Protein AF-A0A1Y3U2X1-F1 (afdb_monomer)

Organism: NCBI:txid160404

Radius of gyration: 13.12 Å; Cα contacts (8 Å, |Δi|>4): 132; chains: 1; bounding box: 32×24×35 Å

InterPro domains:
  IPR045504 Domain of unknown function DUF6487 [PF20097] (6-79)

Solvent-accessible surface area (backbone atoms only — not comparable to full-atom values): 5063 Å² total; per-residue (Å²): 131,88,76,52,59,32,93,87,74,66,44,65,41,49,56,26,29,44,43,73,66,83,39,31,30,39,38,43,67,94,50,63,82,59,93,53,99,41,73,71,40,35,56,71,33,66,38,47,81,47,89,80,68,82,74,68,82,98,78,84,85,62,54,63,27,31,34,24,77,89,78,73,42,78,48,67,83,75,84,132

Foldseek 3Di:
DPFDADPVPRHGKFKFWFDAAQFTKTAGPPFDDFPDDDPVSCVVRVIGGDDDHDHDDDDDDTFMWIADPVVRDIDTDDDD

Structure (mmCIF, N/CA/C/O backbone):
data_AF-A0A1Y3U2X1-F1
#
_entry.id   AF-A0A1Y3U2X1-F1
#
loop_
_atom_site.group_PDB
_atom_site.id
_atom_site.type_symbol
_atom_site.label_atom_id
_atom_site.label_alt_id
_atom_site.label_comp_id
_atom_site.label_asym_id
_atom_site.label_entity_id
_atom_site.label_seq_id
_atom_site.pdbx_PDB_ins_code
_atom_site.Cartn_x
_atom_site.Cartn_y
_atom_site.Cartn_z
_atom_site.occupancy
_atom_site.B_iso_or_equiv
_atom_site.auth_seq_id
_atom_site.auth_comp_id
_atom_site.auth_asym_id
_atom_site.auth_atom_id
_atom_site.pdbx_PDB_model_num
ATOM 1 N N . MET A 1 1 ? -14.938 15.684 5.017 1.00 41.47 1 MET A N 1
ATOM 2 C CA . MET A 1 1 ? -14.283 14.446 4.542 1.00 41.47 1 MET A CA 1
ATOM 3 C C . MET A 1 1 ? -14.312 13.451 5.688 1.00 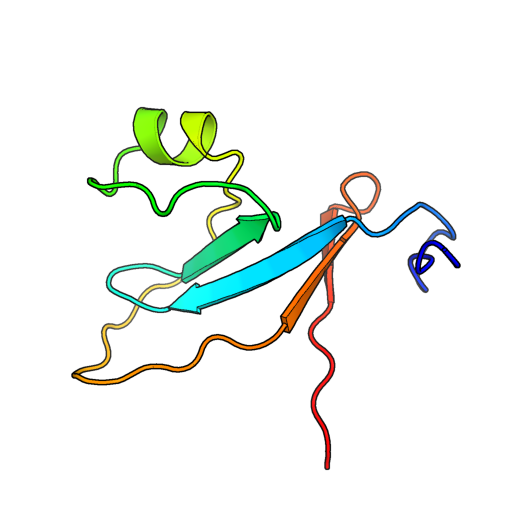41.47 1 MET A C 1
ATOM 5 O O . MET A 1 1 ? -13.789 13.776 6.745 1.00 41.47 1 MET A O 1
ATOM 9 N N . CYS A 1 2 ? -14.985 12.310 5.542 1.00 46.22 2 CYS A N 1
ATOM 10 C CA . CYS A 1 2 ? -14.950 11.259 6.559 1.00 46.22 2 CYS A CA 1
ATOM 11 C C . CYS A 1 2 ? -13.557 10.622 6.520 1.00 46.22 2 CYS A C 1
ATOM 13 O O . CYS A 1 2 ? -13.222 9.959 5.544 1.00 46.22 2 CYS A O 1
ATOM 15 N N . ALA A 1 3 ? -12.725 10.891 7.525 1.00 60.69 3 ALA A N 1
ATOM 16 C CA . ALA A 1 3 ? -11.447 10.208 7.669 1.00 60.69 3 ALA A CA 1
ATOM 17 C C . ALA A 1 3 ? -11.726 8.716 7.891 1.00 60.69 3 ALA A C 1
ATOM 19 O O . ALA A 1 3 ? -12.407 8.358 8.856 1.00 60.69 3 ALA A O 1
ATOM 20 N N . GLU A 1 4 ? -11.242 7.856 6.994 1.00 81.94 4 GLU A N 1
ATOM 21 C CA . GLU A 1 4 ? -11.355 6.412 7.181 1.00 81.94 4 GLU A CA 1
ATOM 22 C C . GLU A 1 4 ? -10.622 6.012 8.473 1.00 81.94 4 GLU A C 1
ATOM 24 O O . GLU A 1 4 ? -9.534 6.513 8.779 1.00 81.94 4 GLU A O 1
ATOM 29 N N . LYS A 1 5 ? -11.246 5.149 9.279 1.00 93.38 5 LYS A N 1
ATOM 30 C CA . LYS A 1 5 ? -10.707 4.710 10.571 1.00 93.38 5 LYS A CA 1
ATOM 31 C C . LYS A 1 5 ? -10.151 3.298 10.461 1.00 93.38 5 LYS A C 1
ATOM 33 O O . LYS A 1 5 ? -10.727 2.432 9.811 1.00 93.38 5 LYS A O 1
ATOM 38 N N . CYS A 1 6 ? -9.029 3.062 11.129 1.00 93.81 6 CYS A N 1
ATOM 39 C CA . CYS A 1 6 ? -8.377 1.768 11.189 1.00 93.81 6 CYS A CA 1
ATOM 40 C C . CYS A 1 6 ? -9.290 0.766 11.912 1.00 93.81 6 CYS A C 1
ATOM 42 O O . CYS A 1 6 ? -9.596 0.983 13.086 1.00 93.81 6 CYS A O 1
ATOM 44 N N . PRO A 1 7 ? -9.667 -0.361 11.287 1.00 93.00 7 PRO A N 1
ATOM 45 C CA . PRO A 1 7 ? -10.562 -1.343 11.897 1.00 93.00 7 PRO A CA 1
ATOM 46 C C . PRO A 1 7 ? -9.925 -2.074 13.088 1.00 93.00 7 PRO A C 1
ATOM 48 O O . PRO A 1 7 ? -10.631 -2.691 13.874 1.00 93.00 7 PRO A O 1
ATOM 51 N N . TYR A 1 8 ? -8.599 -1.999 13.241 1.00 93.38 8 TYR A N 1
ATOM 52 C CA . TYR A 1 8 ? -7.873 -2.669 14.323 1.00 93.38 8 TYR A CA 1
ATOM 53 C C . TYR A 1 8 ? -7.742 -1.820 15.589 1.00 93.38 8 TYR A C 1
ATOM 55 O O . TYR A 1 8 ? -7.632 -2.367 16.680 1.00 93.38 8 TYR A O 1
ATOM 63 N N . CYS A 1 9 ? -7.688 -0.492 15.458 1.00 95.69 9 CYS A N 1
ATOM 64 C CA . CYS A 1 9 ? -7.374 0.384 16.591 1.00 95.69 9 CYS A CA 1
ATOM 65 C C . CYS A 1 9 ? -8.090 1.737 16.585 1.00 95.69 9 CYS A C 1
ATOM 67 O O . CYS A 1 9 ? -7.790 2.585 17.418 1.00 95.69 9 CYS A O 1
ATOM 69 N N . GLY A 1 10 ? -9.001 1.983 15.639 1.00 94.44 10 GLY A N 1
ATOM 70 C CA . GLY A 1 10 ? -9.785 3.221 15.551 1.00 94.44 10 GLY A CA 1
ATOM 71 C C . GLY A 1 10 ? -8.992 4.475 15.160 1.00 94.44 10 GLY A C 1
ATOM 72 O O . GLY A 1 10 ? -9.582 5.542 15.010 1.00 94.44 10 GLY A O 1
ATOM 73 N N . GLY A 1 11 ? -7.671 4.369 14.978 1.00 93.19 11 GLY A N 1
ATOM 74 C CA . GLY A 1 11 ? -6.814 5.466 14.525 1.00 93.19 11 GLY A CA 1
ATOM 75 C C . GLY A 1 11 ? -7.113 5.904 13.090 1.00 93.19 11 GLY A C 1
ATOM 76 O O . GLY A 1 11 ? -7.800 5.210 12.347 1.00 93.19 11 GLY A O 1
ATOM 77 N N . GLU A 1 12 ? -6.588 7.053 12.680 1.00 94.06 12 GLU A N 1
ATOM 78 C CA . GLU A 1 12 ? -6.782 7.554 11.315 1.00 94.06 12 GLU A CA 1
ATOM 79 C C . GLU A 1 12 ? -5.991 6.747 10.286 1.00 94.06 12 GLU A C 1
ATOM 81 O O . GLU A 1 12 ? -4.874 6.285 10.552 1.00 94.06 12 GLU A O 1
ATOM 86 N N . LEU A 1 13 ? -6.598 6.572 9.112 1.00 94.25 13 LEU A N 1
ATOM 87 C CA . LEU A 1 13 ? -5.958 5.983 7.949 1.00 94.25 13 LEU A CA 1
ATOM 88 C C . LEU A 1 13 ? -5.455 7.076 7.007 1.00 94.25 13 LEU A C 1
ATOM 90 O O . LEU A 1 13 ? -6.193 7.979 6.617 1.00 94.25 13 LEU A O 1
ATOM 94 N N . GLU A 1 14 ? -4.191 6.956 6.614 1.00 94.88 14 GLU A N 1
ATOM 95 C CA . GLU A 1 14 ? -3.603 7.758 5.545 1.00 94.88 14 GLU A CA 1
ATOM 96 C C . GLU A 1 14 ? -3.792 7.026 4.217 1.00 94.88 14 GLU A C 1
ATOM 98 O O . GLU A 1 14 ? -3.415 5.859 4.086 1.00 94.88 14 GLU A O 1
ATOM 103 N N . LYS A 1 15 ? -4.374 7.715 3.236 1.00 94.88 15 LYS A N 1
ATOM 104 C CA . LYS A 1 15 ? -4.598 7.183 1.893 1.00 94.88 15 LYS A CA 1
ATOM 105 C C . LYS A 1 15 ? -3.328 7.257 1.045 1.00 94.88 15 LYS A C 1
ATOM 107 O O . LYS A 1 15 ? -2.540 8.195 1.159 1.00 94.88 15 LYS A O 1
ATOM 112 N N . GLY A 1 16 ? -3.157 6.277 0.171 1.00 94.12 16 GLY A N 1
ATOM 113 C CA . GLY A 1 16 ? -2.099 6.235 -0.821 1.00 94.12 16 GLY A CA 1
ATOM 114 C C . GLY A 1 16 ? -2.279 5.071 -1.786 1.00 94.12 16 GLY A C 1
ATOM 115 O O . GLY A 1 16 ? -3.396 4.622 -2.060 1.00 94.12 16 GLY A O 1
ATOM 116 N N . LYS A 1 17 ? -1.162 4.566 -2.301 1.00 93.12 17 LYS A N 1
ATOM 117 C CA . LYS A 1 17 ? -1.125 3.468 -3.272 1.00 93.12 17 LYS A CA 1
ATOM 118 C C . LYS A 1 17 ? -0.086 2.433 -2.880 1.00 93.12 17 LYS A C 1
ATOM 120 O O . LYS A 1 17 ? 0.970 2.788 -2.354 1.00 93.12 17 LYS A O 1
ATOM 125 N N . LEU A 1 18 ? -0.364 1.166 -3.177 1.00 91.62 18 LEU A N 1
ATOM 126 C CA . LEU A 1 18 ? 0.655 0.119 -3.153 1.00 91.62 18 LEU A CA 1
ATOM 127 C C . LEU A 1 18 ? 1.350 0.067 -4.518 1.00 91.62 18 LEU A C 1
ATOM 129 O O . LEU A 1 18 ? 0.708 -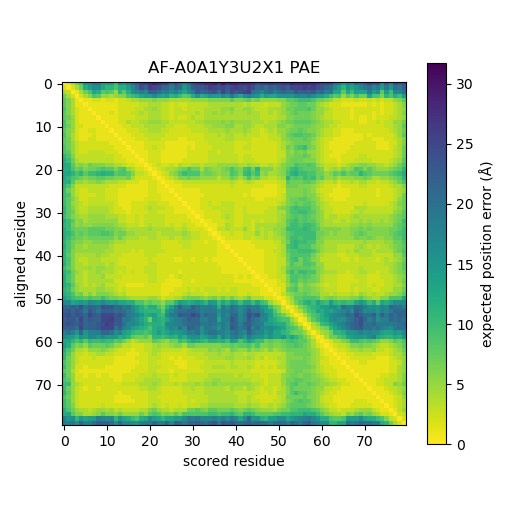0.170 -5.537 1.00 91.62 18 LEU A O 1
ATOM 133 N N . ILE A 1 19 ? 2.663 0.266 -4.527 1.00 88.75 19 ILE A N 1
ATOM 134 C CA . ILE A 1 19 ? 3.502 0.261 -5.719 1.00 88.75 19 ILE A CA 1
ATOM 135 C C . ILE A 1 19 ? 4.330 -1.023 -5.759 1.00 88.75 19 ILE A C 1
ATOM 137 O O . ILE A 1 19 ? 5.044 -1.320 -4.802 1.00 88.75 19 ILE A O 1
ATOM 141 N N . SER A 1 20 ? 4.268 -1.733 -6.887 1.00 82.00 20 SER A N 1
ATOM 142 C CA . SER A 1 20 ? 5.021 -2.967 -7.152 1.00 82.00 20 SER A CA 1
ATOM 143 C C . SER A 1 20 ? 5.773 -2.851 -8.481 1.00 82.00 20 SER A C 1
ATOM 145 O O . SER A 1 20 ? 5.322 -3.345 -9.512 1.00 82.00 20 SER A O 1
ATOM 147 N N . ARG A 1 21 ? 6.898 -2.122 -8.487 1.00 76.31 21 ARG A N 1
ATOM 148 C CA . ARG A 1 21 ? 7.757 -1.932 -9.675 1.00 76.31 21 ARG A CA 1
ATOM 149 C C . ARG A 1 21 ? 9.223 -1.814 -9.253 1.00 76.31 21 ARG A C 1
ATOM 151 O O . ARG A 1 21 ? 9.650 -0.745 -8.829 1.00 76.31 21 ARG A O 1
ATOM 158 N N . GLY A 1 22 ? 9.975 -2.912 -9.371 1.00 72.12 22 GLY A N 1
ATOM 159 C CA . GLY A 1 22 ? 11.368 -2.999 -8.896 1.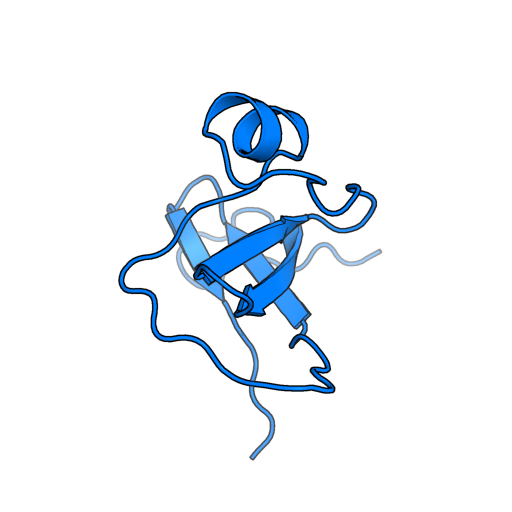00 72.12 22 GLY A CA 1
ATOM 160 C C . GLY A 1 22 ? 11.509 -2.972 -7.367 1.00 72.12 22 GLY A C 1
ATOM 161 O O . GLY A 1 22 ? 12.559 -2.600 -6.858 1.00 72.12 22 GLY A O 1
ATOM 162 N N . GLY A 1 23 ? 10.417 -3.264 -6.655 1.00 78.81 23 GLY A N 1
ATOM 163 C CA . GLY A 1 23 ? 10.271 -3.152 -5.206 1.00 78.81 23 GLY A CA 1
ATOM 164 C C . GLY A 1 23 ? 8.793 -3.063 -4.819 1.00 78.81 23 GLY A C 1
ATOM 165 O O . GLY A 1 23 ? 7.974 -2.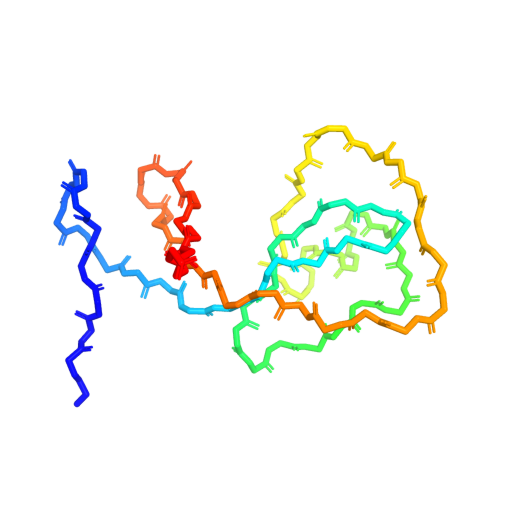652 -5.644 1.00 78.81 23 GLY A O 1
ATOM 166 N N . ASN A 1 24 ? 8.457 -3.420 -3.577 1.00 85.81 24 ASN A N 1
ATOM 167 C CA . ASN A 1 24 ? 7.115 -3.250 -3.014 1.00 85.81 24 ASN A CA 1
ATOM 168 C C . ASN A 1 24 ? 7.124 -2.127 -1.975 1.00 85.81 24 ASN A C 1
ATOM 170 O O . ASN A 1 24 ? 7.919 -2.157 -1.035 1.00 85.81 24 ASN A O 1
ATOM 174 N N . PHE A 1 25 ? 6.255 -1.129 -2.130 1.00 90.00 25 PHE A N 1
ATOM 175 C CA . PHE A 1 25 ? 6.127 -0.059 -1.142 1.00 90.00 25 PHE A CA 1
ATOM 176 C C . PHE A 1 25 ? 4.779 0.651 -1.170 1.00 90.00 25 PHE A C 1
ATOM 178 O O . PHE A 1 25 ? 4.119 0.740 -2.200 1.00 90.00 25 PHE A O 1
ATOM 185 N N . PHE A 1 26 ? 4.392 1.218 -0.033 1.00 93.94 26 PHE A N 1
ATOM 186 C CA . PHE A 1 26 ? 3.291 2.173 0.043 1.00 93.94 26 PHE A CA 1
ATOM 187 C C . PHE A 1 26 ? 3.783 3.594 -0.233 1.00 93.94 26 PHE A C 1
ATOM 189 O O . PHE A 1 26 ? 4.788 4.014 0.344 1.00 93.94 26 PHE A O 1
ATOM 196 N N . LEU A 1 27 ? 3.049 4.337 -1.063 1.00 94.38 27 LEU A N 1
ATOM 197 C CA . LEU A 1 27 ? 3.270 5.754 -1.351 1.00 94.38 27 LEU A CA 1
ATOM 198 C C . LEU A 1 27 ? 2.026 6.566 -0.943 1.00 94.38 27 LEU A C 1
ATOM 200 O O . LEU A 1 27 ? 0.962 6.317 -1.515 1.00 94.38 27 LEU A O 1
ATOM 204 N N . PRO A 1 28 ? 2.129 7.522 0.001 1.00 95.31 28 PRO A N 1
ATOM 205 C CA . PRO A 1 28 ? 1.011 8.390 0.371 1.00 95.31 28 PRO A CA 1
ATOM 206 C C . PRO A 1 28 ? 0.471 9.221 -0.801 1.00 95.31 28 PRO A C 1
ATOM 208 O O . PRO A 1 28 ? 1.223 9.627 -1.689 1.00 95.31 28 PRO A O 1
ATOM 211 N N . ASP A 1 29 ? -0.823 9.538 -0.776 1.00 93.94 29 ASP A N 1
ATOM 212 C CA . ASP A 1 29 ? -1.417 10.449 -1.758 1.00 93.94 29 ASP A CA 1
ATOM 213 C C . ASP A 1 29 ? -0.767 11.845 -1.675 1.00 93.94 29 ASP A C 1
ATOM 215 O O . ASP A 1 29 ? -0.501 12.380 -0.596 1.00 93.94 29 ASP A O 1
ATOM 219 N N . GLY A 1 30 ? -0.500 12.441 -2.841 1.00 92.31 30 GLY A N 1
ATOM 220 C CA . GLY A 1 30 ? 0.178 13.736 -2.971 1.00 92.31 30 GLY A CA 1
ATOM 221 C C . GLY A 1 30 ? 1.711 13.668 -2.969 1.00 92.31 30 GLY A C 1
ATOM 222 O O . GLY A 1 30 ? 2.354 14.642 -3.362 1.00 92.31 30 GLY A O 1
ATOM 223 N N . GLU A 1 31 ? 2.308 12.530 -2.603 1.00 94.00 31 GLU A N 1
ATOM 224 C CA . GLU A 1 31 ? 3.757 12.335 -2.693 1.00 94.00 31 GLU A CA 1
ATOM 225 C C . GLU A 1 31 ? 4.221 12.016 -4.113 1.00 94.00 31 GLU A C 1
ATOM 227 O O . GLU A 1 31 ? 3.517 11.404 -4.921 1.00 94.00 31 GLU A O 1
ATOM 232 N N . LYS A 1 32 ? 5.453 12.428 -4.425 1.00 90.19 32 LYS A N 1
ATOM 233 C CA . LYS A 1 32 ? 6.067 12.126 -5.721 1.00 90.19 32 LYS A CA 1
ATOM 234 C C . LYS A 1 32 ? 6.712 10.749 -5.690 1.00 90.19 32 LYS A C 1
ATOM 236 O O . LYS A 1 32 ? 7.445 10.416 -4.756 1.00 90.19 32 LYS A O 1
ATOM 241 N N . MET A 1 33 ? 6.498 9.997 -6.770 1.00 87.25 33 MET A N 1
ATOM 242 C CA . MET A 1 33 ? 7.203 8.745 -7.019 1.00 87.25 33 MET A CA 1
ATOM 243 C C . MET A 1 33 ? 8.721 8.996 -6.953 1.00 87.25 33 MET A C 1
ATOM 245 O O . MET A 1 33 ? 9.215 9.906 -7.631 1.00 87.25 33 MET A O 1
ATOM 249 N N . PRO A 1 34 ? 9.467 8.243 -6.132 1.00 84.62 34 PRO A N 1
ATOM 250 C CA . PRO A 1 34 ? 10.905 8.415 -6.038 1.00 84.62 34 PRO A CA 1
ATOM 251 C C . PRO A 1 34 ? 11.569 8.050 -7.371 1.00 84.62 34 PRO A C 1
ATOM 253 O O . PRO A 1 34 ? 11.231 7.052 -8.001 1.00 84.62 34 PRO A O 1
ATOM 256 N N . VAL A 1 35 ? 12.525 8.879 -7.801 1.00 84.12 35 VAL A N 1
ATOM 257 C CA . VAL A 1 35 ? 13.257 8.692 -9.070 1.00 84.12 35 VAL A CA 1
ATOM 258 C C . VAL A 1 35 ? 14.246 7.525 -8.985 1.00 84.12 35 VAL A C 1
ATOM 260 O O . VAL A 1 35 ? 14.492 6.843 -9.972 1.00 84.12 35 VAL A O 1
ATOM 263 N N . LEU A 1 36 ? 14.810 7.299 -7.797 1.00 82.94 36 LEU A N 1
ATOM 264 C CA . LEU A 1 36 ? 15.746 6.217 -7.497 1.00 82.94 36 LEU A CA 1
ATOM 265 C C . LEU A 1 36 ? 15.218 5.402 -6.322 1.00 82.94 36 LEU A C 1
ATOM 267 O O . LEU A 1 36 ? 14.553 5.956 -5.445 1.00 82.94 36 LEU A O 1
ATOM 271 N N . PHE A 1 37 ? 15.580 4.125 -6.257 1.00 82.00 37 PHE A N 1
ATOM 272 C CA . PHE A 1 37 ? 15.206 3.230 -5.163 1.00 82.00 37 PHE A CA 1
ATOM 273 C C . PHE A 1 37 ? 16.298 3.203 -4.081 1.00 82.00 37 PHE A C 1
ATOM 275 O O . PHE A 1 37 ? 17.018 2.227 -3.909 1.00 82.00 37 PHE A O 1
ATOM 282 N N . THR A 1 38 ? 16.476 4.326 -3.382 1.00 85.25 38 THR A N 1
ATOM 283 C CA . THR A 1 38 ? 17.426 4.453 -2.263 1.00 85.25 38 THR A CA 1
ATOM 284 C C . THR A 1 38 ? 16.667 4.718 -0.973 1.00 85.25 38 THR A C 1
ATOM 286 O O . THR A 1 38 ? 15.642 5.392 -1.000 1.00 85.25 38 THR A O 1
ATOM 289 N N . GLU A 1 39 ? 17.187 4.295 0.176 1.00 84.94 39 GLU A N 1
ATOM 290 C CA . GLU A 1 39 ? 16.550 4.579 1.471 1.00 84.94 39 GLU A CA 1
ATOM 291 C C . GLU A 1 39 ? 16.255 6.081 1.655 1.00 84.94 39 GLU A C 1
ATOM 293 O O . GLU A 1 39 ? 15.157 6.476 2.045 1.00 84.94 39 GLU A O 1
ATOM 298 N N . LYS A 1 40 ? 17.201 6.943 1.258 1.00 90.38 40 LYS A N 1
ATOM 299 C CA . LYS A 1 40 ? 17.051 8.401 1.323 1.00 90.38 40 LYS A CA 1
ATOM 300 C C . LYS A 1 40 ? 15.893 8.919 0.465 1.00 90.38 40 LYS A C 1
ATOM 302 O O . LYS A 1 40 ? 15.156 9.796 0.913 1.00 90.38 40 LYS A O 1
ATOM 307 N N . SER A 1 41 ? 15.741 8.426 -0.765 1.00 90.00 41 SER A N 1
ATOM 308 C CA . SER A 1 41 ? 14.649 8.851 -1.650 1.00 90.00 41 SER A CA 1
ATOM 309 C C . SER A 1 41 ? 13.298 8.299 -1.198 1.00 90.00 41 SER A C 1
ATOM 311 O O . SER A 1 41 ? 12.322 9.042 -1.224 1.00 90.00 41 SER A O 1
ATOM 313 N N . MET A 1 42 ? 13.251 7.057 -0.707 1.00 90.56 42 MET A N 1
ATOM 314 C CA . MET A 1 42 ? 12.039 6.454 -0.140 1.00 90.56 42 MET A CA 1
ATOM 315 C C . MET A 1 42 ? 11.554 7.229 1.091 1.00 90.56 42 MET A C 1
ATOM 317 O O . MET A 1 42 ? 10.388 7.618 1.155 1.00 90.56 42 MET A O 1
ATOM 321 N N . ASN A 1 43 ? 12.464 7.548 2.017 1.00 90.38 43 ASN A N 1
ATOM 322 C CA . ASN A 1 43 ? 12.155 8.353 3.199 1.00 90.38 43 ASN A CA 1
ATOM 323 C C . ASN A 1 43 ? 11.697 9.770 2.822 1.00 90.38 43 ASN A C 1
ATOM 325 O O . ASN A 1 43 ? 10.748 10.284 3.413 1.00 90.38 43 ASN A O 1
ATOM 329 N N . LYS A 1 44 ? 12.318 10.387 1.803 1.00 93.31 44 LYS A N 1
ATOM 330 C CA . LYS A 1 44 ? 11.921 11.713 1.301 1.00 93.31 44 LYS A CA 1
ATOM 331 C C . LYS A 1 44 ? 10.476 11.735 0.788 1.00 93.31 44 LYS A C 1
ATOM 333 O O . LYS A 1 44 ? 9.7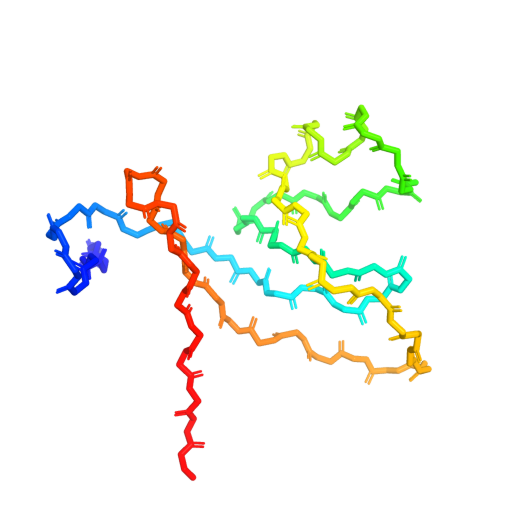85 12.714 1.039 1.00 93.31 44 LYS A O 1
ATOM 338 N N . SER A 1 45 ? 10.029 10.671 0.121 1.00 92.62 45 SER A N 1
ATOM 339 C CA . SER A 1 45 ? 8.643 10.505 -0.350 1.00 92.62 45 SER A CA 1
ATOM 340 C C . SER A 1 45 ? 7.707 9.892 0.704 1.00 92.62 45 SER A C 1
ATOM 342 O O . SER A 1 45 ? 6.594 9.489 0.374 1.00 92.62 45 SER A O 1
ATOM 344 N N . ARG A 1 46 ? 8.154 9.762 1.964 1.00 93.75 46 ARG A N 1
ATOM 345 C CA . ARG A 1 46 ? 7.401 9.150 3.078 1.00 93.75 46 ARG A CA 1
ATOM 346 C C . ARG A 1 46 ? 6.901 7.724 2.787 1.00 93.75 46 ARG A C 1
ATOM 348 O O . ARG A 1 46 ? 5.895 7.292 3.362 1.00 93.75 46 ARG A O 1
ATOM 355 N N . ALA A 1 47 ? 7.601 7.004 1.909 1.00 92.06 47 ALA A N 1
ATOM 356 C CA . ALA A 1 47 ? 7.230 5.667 1.472 1.00 92.06 47 ALA A CA 1
ATOM 357 C C . ALA A 1 47 ? 7.536 4.605 2.541 1.00 92.06 47 ALA A C 1
ATOM 359 O O . ALA A 1 47 ? 8.471 4.748 3.328 1.00 92.06 47 ALA A O 1
ATOM 360 N N . ILE 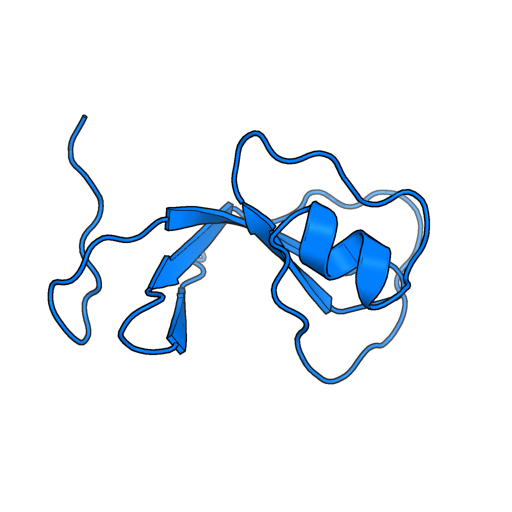A 1 48 ? 6.761 3.517 2.554 1.00 91.62 48 ILE A N 1
ATOM 361 C CA . ILE A 1 48 ? 6.970 2.369 3.453 1.00 91.62 48 ILE A CA 1
ATOM 362 C C . ILE A 1 48 ? 7.339 1.153 2.607 1.00 91.62 48 ILE A C 1
ATOM 364 O O . ILE A 1 48 ? 6.507 0.682 1.837 1.00 91.62 48 ILE A O 1
ATOM 368 N N . LEU A 1 49 ? 8.566 0.651 2.756 1.00 87.81 49 LEU A N 1
ATOM 369 C CA . LEU A 1 49 ? 9.064 -0.536 2.054 1.00 87.81 49 LEU A CA 1
ATOM 370 C C . LEU A 1 49 ? 8.415 -1.823 2.583 1.00 87.81 49 LEU A C 1
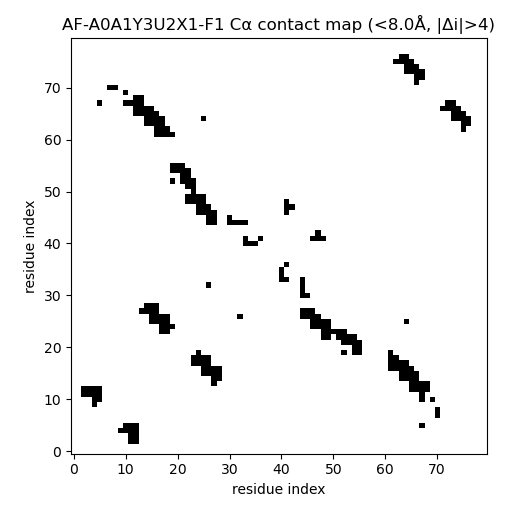ATOM 372 O O . LEU A 1 49 ? 8.216 -1.974 3.789 1.00 87.81 49 LEU A O 1
ATOM 376 N N . LEU A 1 50 ? 8.124 -2.760 1.681 1.00 84.94 50 LEU A N 1
ATOM 377 C 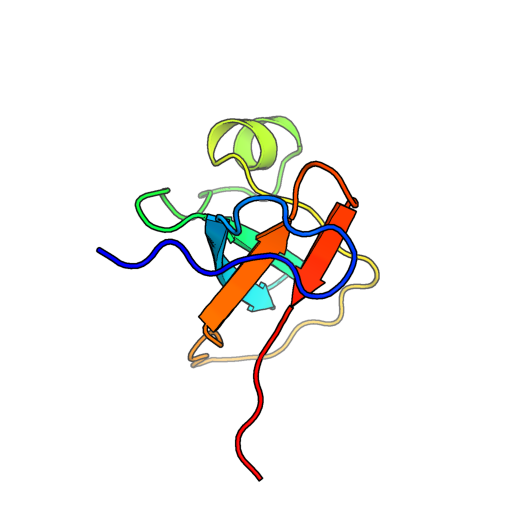CA . LEU A 1 50 ? 7.512 -4.053 1.971 1.00 84.94 50 LEU A CA 1
ATOM 378 C C . LEU A 1 50 ? 8.368 -5.192 1.392 1.00 84.94 50 LEU A C 1
ATOM 380 O O . LEU A 1 50 ? 8.787 -5.109 0.238 1.00 84.94 50 LEU A O 1
ATOM 384 N N . PRO A 1 51 ? 8.623 -6.263 2.157 1.00 75.44 51 PRO A N 1
ATOM 385 C CA . PRO A 1 51 ? 9.283 -7.465 1.647 1.00 75.44 51 PRO A CA 1
ATOM 386 C C . PRO A 1 51 ? 8.285 -8.434 0.974 1.00 75.44 51 PRO A C 1
ATOM 388 O O . PRO A 1 51 ? 7.114 -8.430 1.364 1.00 75.44 51 PRO A O 1
ATOM 391 N N . PRO A 1 52 ? 8.717 -9.355 0.080 1.00 65.31 52 PRO A N 1
ATOM 392 C CA . PRO A 1 52 ? 9.910 -9.369 -0.790 1.00 65.31 52 PRO A CA 1
ATOM 393 C C . PRO A 1 52 ? 9.595 -8.811 -2.199 1.00 65.31 52 PRO A C 1
ATOM 395 O O . PRO A 1 52 ? 8.423 -8.667 -2.537 1.00 65.31 52 PRO A O 1
ATOM 398 N N . ASP A 1 53 ? 10.596 -8.499 -3.033 1.00 54.06 53 ASP A N 1
ATOM 399 C CA . ASP A 1 53 ? 10.378 -7.985 -4.397 1.00 54.06 53 ASP A CA 1
ATOM 400 C C . ASP A 1 53 ? 10.528 -9.069 -5.478 1.00 54.06 53 ASP A C 1
ATOM 402 O O . ASP A 1 53 ? 11.433 -9.894 -5.426 1.00 54.06 53 ASP A O 1
ATOM 406 N N . ILE A 1 54 ? 9.623 -9.085 -6.461 1.00 49.59 54 ILE A N 1
ATOM 407 C CA . ILE A 1 54 ? 9.796 -9.799 -7.734 1.00 49.59 54 ILE A CA 1
ATOM 408 C C . ILE A 1 54 ? 9.136 -8.934 -8.816 1.00 49.59 54 ILE A C 1
ATOM 410 O O . ILE A 1 54 ? 7.990 -8.505 -8.687 1.00 49.59 54 ILE A O 1
ATOM 414 N N . VAL A 1 55 ? 9.918 -8.606 -9.841 1.00 50.44 55 VAL A N 1
ATOM 415 C CA . VAL A 1 55 ? 9.650 -7.591 -10.871 1.00 50.44 55 VAL A CA 1
ATOM 416 C C . VAL A 1 55 ? 8.501 -8.009 -11.802 1.00 50.44 55 VAL A C 1
ATOM 418 O O . VAL A 1 55 ? 8.356 -9.182 -12.131 1.00 50.44 55 VAL A O 1
ATOM 421 N N . SER A 1 56 ? 7.685 -7.055 -12.265 1.00 52.62 56 SER A N 1
ATOM 422 C CA . SER A 1 56 ? 6.679 -7.263 -13.321 1.00 52.62 56 SER A CA 1
ATOM 423 C C . SER A 1 56 ? 6.646 -6.084 -14.297 1.00 52.62 56 SER A C 1
ATOM 425 O O . SER A 1 56 ? 6.983 -4.954 -13.933 1.00 52.62 56 SER A O 1
ATOM 427 N N . ASP A 1 57 ? 6.281 -6.381 -15.544 1.00 50.66 57 ASP A N 1
ATOM 428 C CA . ASP A 1 57 ? 6.596 -5.586 -16.730 1.00 50.66 57 ASP A CA 1
ATOM 429 C C . ASP A 1 57 ? 5.462 -4.637 -17.180 1.00 50.66 57 ASP A C 1
ATOM 431 O O . ASP A 1 57 ? 4.270 -4.935 -17.080 1.00 50.66 57 ASP A O 1
ATOM 435 N N . GLY A 1 58 ?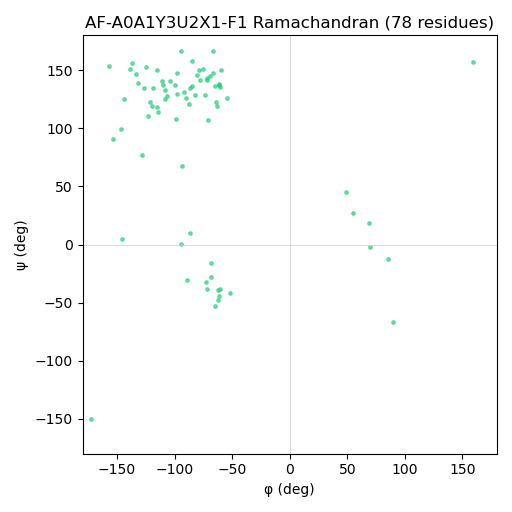 5.861 -3.493 -17.738 1.00 54.19 58 GLY A N 1
ATOM 436 C CA . GLY A 1 58 ? 5.099 -2.772 -18.763 1.00 54.19 58 GLY A CA 1
ATOM 437 C C . GLY A 1 58 ? 4.056 -1.723 -18.368 1.00 54.19 58 GLY A C 1
ATOM 438 O O . GLY A 1 58 ? 4.230 -0.559 -18.720 1.00 54.19 58 GLY A O 1
ATOM 439 N N . ASN A 1 59 ? 2.936 -2.084 -17.733 1.00 56.69 59 ASN A N 1
ATOM 440 C CA . ASN A 1 59 ? 1.791 -1.158 -17.617 1.00 56.69 59 ASN A CA 1
ATOM 441 C C . ASN A 1 59 ? 0.925 -1.463 -16.383 1.00 56.69 59 ASN A C 1
ATOM 443 O O . ASN A 1 59 ? 0.012 -2.285 -16.433 1.00 56.69 59 ASN A O 1
ATOM 447 N N . VAL A 1 60 ? 1.237 -0.823 -15.251 1.00 60.94 60 VAL A N 1
ATOM 448 C CA . VAL A 1 60 ? 0.682 -1.195 -13.939 1.00 60.94 60 VAL A CA 1
ATOM 449 C C . VAL A 1 60 ? -0.189 -0.073 -13.380 1.00 60.94 60 VAL A C 1
ATOM 451 O O . VAL A 1 60 ? 0.288 1.030 -13.114 1.00 60.94 60 VAL A O 1
ATOM 454 N N . GLN A 1 61 ? -1.471 -0.373 -13.172 1.00 69.69 61 GLN A N 1
ATOM 455 C CA . GLN A 1 61 ? -2.339 0.401 -12.287 1.00 69.69 61 GLN A CA 1
ATOM 456 C C . GLN A 1 61 ? -2.106 -0.067 -10.849 1.00 69.69 61 GLN A C 1
ATOM 458 O O . GLN A 1 61 ? -2.137 -1.262 -10.564 1.00 69.69 61 GLN A O 1
ATOM 463 N N . PHE A 1 62 ? -1.857 0.876 -9.945 1.00 82.94 62 PHE A N 1
ATOM 464 C CA . PHE A 1 62 ? -1.581 0.590 -8.539 1.00 82.94 62 PHE A CA 1
ATOM 465 C C . PHE A 1 62 ? -2.875 0.626 -7.722 1.00 82.94 62 PHE A C 1
ATOM 467 O O . PHE A 1 62 ? -3.617 1.608 -7.842 1.00 82.94 62 PHE A O 1
ATOM 474 N N . PRO A 1 63 ? -3.162 -0.385 -6.882 1.00 86.44 63 PRO A N 1
ATOM 475 C CA . PRO A 1 63 ? -4.369 -0.377 -6.072 1.00 86.44 63 PRO A CA 1
ATOM 476 C C . PRO A 1 63 ? -4.307 0.737 -5.024 1.00 86.44 63 PRO A C 1
ATOM 478 O O . PRO A 1 63 ? -3.238 1.078 -4.500 1.00 86.44 63 PRO A O 1
ATOM 481 N N . ALA A 1 64 ? -5.478 1.290 -4.704 1.00 90.44 64 ALA A N 1
ATOM 482 C CA . ALA A 1 64 ? -5.621 2.164 -3.551 1.00 90.44 64 ALA A CA 1
ATOM 483 C C . ALA A 1 64 ? -5.267 1.383 -2.280 1.00 90.44 64 ALA A C 1
ATOM 485 O O . ALA A 1 64 ? -5.657 0.228 -2.106 1.00 90.44 64 ALA A O 1
ATOM 486 N N . ALA A 1 65 ? -4.519 2.029 -1.400 1.00 93.06 65 ALA A N 1
ATOM 487 C CA . ALA A 1 65 ? -4.089 1.458 -0.142 1.00 93.06 65 ALA A CA 1
ATOM 488 C C . ALA A 1 65 ? -4.233 2.496 0.965 1.00 93.06 65 ALA A C 1
ATOM 490 O O . ALA A 1 65 ? -4.189 3.705 0.730 1.00 93.06 65 ALA A O 1
ATOM 491 N N . TYR A 1 66 ? -4.358 2.002 2.186 1.00 94.56 66 TYR A N 1
ATOM 492 C CA . TYR A 1 66 ? -4.486 2.820 3.376 1.00 94.56 66 TYR A CA 1
ATOM 493 C C . TYR A 1 66 ? -3.522 2.327 4.434 1.00 94.56 66 TYR A C 1
ATOM 495 O O . TYR A 1 66 ? -3.377 1.121 4.626 1.00 94.56 66 TYR A O 1
ATOM 503 N N . VAL A 1 67 ? -2.874 3.241 5.148 1.00 94.50 67 VAL A N 1
ATOM 504 C CA . VAL A 1 67 ? -1.965 2.874 6.233 1.00 94.50 67 VAL A CA 1
ATOM 505 C C . VAL A 1 67 ? -2.428 3.435 7.559 1.00 94.50 67 VAL A C 1
ATOM 507 O O . VAL A 1 67 ? -2.768 4.608 7.687 1.00 94.50 67 VAL A O 1
ATOM 510 N N . CYS A 1 68 ? -2.385 2.586 8.580 1.00 94.94 68 CYS A N 1
ATOM 511 C CA . CYS A 1 68 ? -2.450 3.020 9.961 1.00 94.94 68 CYS A CA 1
ATOM 512 C C . CYS A 1 68 ? -1.028 3.063 10.513 1.00 94.94 68 CYS A C 1
ATOM 514 O O . CYS A 1 68 ? -0.425 2.019 10.777 1.00 94.94 68 CYS A O 1
ATOM 516 N N . ARG A 1 69 ? -0.491 4.268 10.720 1.00 92.25 69 ARG A N 1
ATOM 517 C CA . ARG A 1 69 ? 0.867 4.440 11.264 1.00 92.25 69 ARG A CA 1
ATOM 518 C C . ARG A 1 69 ? 0.986 4.007 12.727 1.00 92.25 69 ARG A C 1
ATOM 520 O O . ARG A 1 69 ? 2.047 3.539 13.121 1.00 92.25 69 ARG A O 1
ATOM 527 N N . VAL A 1 70 ? -0.105 4.090 13.496 1.00 94.06 70 VAL A N 1
ATOM 528 C CA . VAL A 1 70 ? -0.156 3.634 14.899 1.00 94.06 70 VAL A CA 1
ATOM 529 C C . VAL A 1 70 ? 0.042 2.122 14.972 1.00 94.06 70 VAL A C 1
ATOM 531 O O . VAL A 1 70 ? 0.925 1.628 15.663 1.00 94.06 70 VAL A O 1
ATOM 534 N N . CYS A 1 71 ? -0.757 1.386 14.202 1.00 94.56 71 CYS A N 1
ATOM 535 C CA . CYS A 1 71 ? -0.830 -0.072 14.280 1.00 94.56 71 CYS A CA 1
ATOM 536 C C . CYS A 1 71 ? 0.097 -0.770 13.271 1.00 94.56 71 CYS A C 1
ATOM 538 O O . CYS A 1 71 ? 0.152 -1.999 13.225 1.00 94.56 71 CYS A O 1
ATOM 540 N N . LYS A 1 72 ? 0.834 0.019 12.472 1.00 93.06 72 LYS A N 1
ATOM 541 C CA . LYS A 1 72 ? 1.738 -0.422 11.399 1.00 93.06 72 LYS A CA 1
ATOM 542 C C . LYS A 1 72 ? 1.069 -1.433 10.462 1.00 93.06 72 LYS A C 1
ATOM 544 O O . LYS A 1 72 ? 1.637 -2.470 10.128 1.00 93.06 72 LYS A O 1
ATOM 549 N N . LYS A 1 73 ? -0.174 -1.135 10.074 1.00 93.50 73 LYS A N 1
ATOM 550 C CA . LYS A 1 73 ? -0.971 -1.952 9.150 1.00 93.50 73 LYS A CA 1
ATOM 551 C C . LYS A 1 73 ? -1.161 -1.222 7.834 1.00 93.50 73 LYS A C 1
ATOM 553 O O . LYS A 1 73 ? -1.404 -0.018 7.834 1.00 93.50 73 LYS A O 1
ATOM 558 N N . ILE A 1 74 ? -1.096 -1.983 6.750 1.00 92.62 74 ILE A N 1
ATOM 559 C CA . ILE A 1 74 ? -1.524 -1.563 5.420 1.00 92.62 74 ILE A CA 1
ATOM 560 C C . ILE A 1 74 ? -2.809 -2.320 5.108 1.00 92.62 74 ILE A C 1
ATOM 562 O O . ILE A 1 74 ? -2.897 -3.521 5.358 1.00 92.62 74 ILE A O 1
ATOM 566 N N . ILE A 1 75 ? -3.808 -1.603 4.615 1.00 92.25 75 ILE A N 1
ATOM 567 C CA . ILE A 1 75 ? -5.139 -2.104 4.307 1.00 92.25 75 ILE A CA 1
ATOM 568 C C . ILE A 1 75 ? -5.372 -1.842 2.830 1.00 92.25 75 ILE A C 1
ATOM 570 O O . ILE A 1 75 ? -5.274 -0.708 2.363 1.00 92.25 75 ILE A O 1
ATOM 574 N N . ILE A 1 76 ? -5.646 -2.913 2.101 1.00 90.12 76 ILE A N 1
ATOM 575 C CA . ILE A 1 76 ? -5.924 -2.874 0.674 1.00 90.12 76 ILE A CA 1
ATOM 576 C C . ILE A 1 76 ? -7.286 -3.516 0.513 1.00 90.12 76 ILE A C 1
ATOM 578 O O . ILE A 1 76 ? -7.454 -4.711 0.761 1.00 90.12 76 ILE A O 1
ATOM 582 N N . SER A 1 77 ? -8.264 -2.698 0.153 1.00 82.81 77 SER A N 1
ATOM 583 C CA . SER A 1 77 ? -9.580 -3.197 -0.207 1.00 82.81 77 SER A CA 1
ATOM 584 C C . SER A 1 77 ? -9.478 -3.845 -1.581 1.00 82.81 77 SER A C 1
ATOM 586 O O . SER A 1 77 ? -8.973 -3.233 -2.521 1.00 82.81 77 SER A O 1
ATOM 588 N N . TYR A 1 78 ? -9.965 -5.071 -1.699 1.00 77.06 78 TYR A N 1
ATOM 589 C CA . TYR A 1 78 ? -10.185 -5.723 -2.981 1.00 77.06 78 TYR A CA 1
ATOM 590 C C . TYR A 1 78 ? -11.697 -5.834 -3.192 1.00 77.06 78 TYR A C 1
ATOM 592 O O . TYR A 1 78 ? -12.436 -6.114 -2.247 1.00 77.06 78 TYR A O 1
ATOM 600 N N . SER A 1 79 ? -12.173 -5.558 -4.404 1.00 64.81 79 SER A N 1
ATOM 601 C CA . SER A 1 79 ? -13.517 -5.971 -4.807 1.00 64.81 79 SER A CA 1
ATOM 602 C C . SER A 1 79 ? -13.481 -7.460 -5.148 1.00 64.81 79 SER A C 1
ATOM 604 O O . SER A 1 79 ? -12.492 -7.920 -5.724 1.00 64.81 79 SER A O 1
ATOM 606 N N . ALA A 1 80 ? -14.528 -8.196 -4.777 1.00 42.09 80 ALA A N 1
ATOM 607 C CA . ALA A 1 80 ? -14.782 -9.527 -5.325 1.00 42.09 80 ALA A CA 1
ATOM 608 C C . ALA A 1 80 ? -15.140 -9.439 -6.816 1.00 42.09 80 ALA A C 1
ATOM 610 O O . ALA A 1 80 ? -15.721 -8.399 -7.211 1.00 42.09 80 ALA A O 1
#

Secondary structure (DSSP, 8-state):
----B-TTTSPBPEEEEEEESSSEEEEETTPPPPSS--HHHHHHTT-EEESPP----S--PPPEEEEETTTTEEE-----

pLDDT: mean 83.08, std 14.99, range [41.47, 95.69]

Nearest PDB structures (foldseek):
  3nsw-assembly6_F  TM=3.901E-01  e=5.042E+00  Ancylostoma ceylanicum

Mean predicted aligned error: 6.1 Å

Sequence (80 aa):
MCAEKCPYCGGELEKGKLISRGGNFFLPDGEKMPVLFTEKSMNKSRAILLPPDIVSDGNVQFPAAYVCRVCKKIIISYSA